Protein AF-A0A944JLQ9-F1 (afdb_monomer)

Secondary structure (DSSP, 8-state):
-HHHHHHHHHHHHHHHHHHHHHHHHHHHHHHHHHHHHHHHHHS-EESSSEE--TTT----SS---HHHHHHHHHHHTT-HHHHHHHHHHHHHHHHHHHHHHHHHHHHHHHHHHHHHHHHHHHTT--

Radius of gyration: 25.8 Å; Cα contacts (8 Å, |Δi|>4): 66; chains: 1; bounding box: 65×20×73 Å

Structure (mmCIF, N/CA/C/O backbone):
data_AF-A0A944JLQ9-F1
#
_entry.id   AF-A0A944JLQ9-F1
#
loop_
_atom_site.group_PDB
_atom_site.id
_atom_site.type_symbol
_atom_site.label_atom_id
_atom_site.label_alt_id
_atom_site.label_comp_id
_atom_site.label_asym_id
_atom_site.label_entity_id
_atom_site.label_seq_id
_atom_site.pdbx_PDB_ins_code
_atom_site.Cartn_x
_atom_site.Cartn_y
_atom_site.Cartn_z
_atom_site.occupancy
_atom_site.B_iso_or_equiv
_atom_site.auth_seq_id
_atom_site.auth_comp_id
_atom_site.auth_asym_id
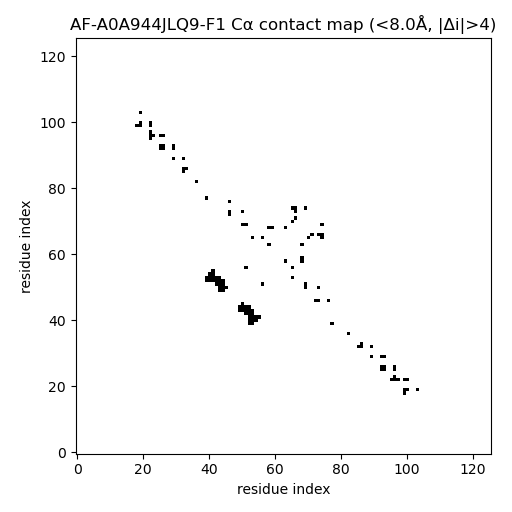_atom_site.auth_atom_id
_atom_site.pdbx_PDB_model_num
ATOM 1 N N . MET A 1 1 ? -37.272 9.033 32.730 1.00 51.44 1 MET A N 1
ATOM 2 C CA . MET A 1 1 ? -35.792 9.037 32.633 1.00 51.44 1 MET A CA 1
ATOM 3 C C . MET A 1 1 ? -35.224 7.836 31.871 1.00 51.44 1 MET A C 1
ATOM 5 O O . MET A 1 1 ? -34.169 7.990 31.278 1.00 51.44 1 MET A O 1
ATOM 9 N N . ASN A 1 2 ? -35.917 6.691 31.800 1.00 57.16 2 ASN A N 1
ATOM 10 C CA . ASN A 1 2 ? -35.409 5.487 31.114 1.00 57.16 2 ASN A CA 1
ATOM 11 C C . ASN A 1 2 ? -35.426 5.561 29.572 1.00 57.16 2 ASN A C 1
ATOM 13 O O . ASN A 1 2 ? -34.664 4.856 28.920 1.00 57.16 2 ASN A O 1
ATOM 17 N N . ASP A 1 3 ? -36.247 6.440 28.995 1.00 58.19 3 ASP A N 1
ATOM 18 C CA . ASP A 1 3 ? -36.468 6.508 27.543 1.00 58.19 3 ASP A CA 1
ATOM 19 C C . ASP A 1 3 ? -35.284 7.149 26.790 1.00 58.19 3 ASP A C 1
ATOM 21 O O . ASP A 1 3 ? -34.805 6.640 25.781 1.00 58.19 3 ASP A O 1
ATOM 25 N N . LEU A 1 4 ? -34.705 8.216 27.356 1.00 58.94 4 LEU A N 1
ATOM 26 C CA . LEU A 1 4 ? -33.505 8.869 26.815 1.00 58.94 4 LEU A CA 1
ATOM 27 C C . LEU A 1 4 ? -32.280 7.946 26.844 1.00 58.94 4 LEU A C 1
ATOM 29 O O . LEU A 1 4 ? -31.483 7.960 25.911 1.00 58.94 4 LEU A O 1
ATOM 33 N N . ALA A 1 5 ? -32.151 7.117 27.884 1.00 61.91 5 ALA A N 1
ATOM 34 C CA . ALA A 1 5 ? -31.066 6.148 27.995 1.00 61.91 5 ALA A CA 1
ATOM 35 C C . ALA A 1 5 ? -31.189 5.033 26.943 1.00 61.91 5 ALA A C 1
ATOM 37 O O . ALA A 1 5 ? -30.189 4.664 26.328 1.00 61.91 5 ALA A O 1
ATOM 38 N N . GLN A 1 6 ? -32.406 4.540 26.677 1.00 62.84 6 GLN A N 1
ATOM 39 C CA . GLN A 1 6 ? -32.639 3.538 25.631 1.00 62.84 6 GLN A CA 1
ATOM 40 C C . GLN A 1 6 ? -32.423 4.091 24.217 1.00 62.84 6 GLN A C 1
ATOM 42 O O . GLN A 1 6 ? -31.848 3.397 23.378 1.00 62.84 6 GLN A O 1
ATOM 47 N N . ILE A 1 7 ? -32.845 5.330 23.945 1.00 63.78 7 ILE A N 1
ATOM 48 C CA . ILE A 1 7 ? -32.633 5.978 22.641 1.00 63.78 7 ILE A CA 1
ATOM 49 C C . ILE A 1 7 ? -31.137 6.238 22.407 1.00 63.78 7 ILE A C 1
ATOM 51 O O . ILE A 1 7 ? -30.622 5.920 21.333 1.00 63.78 7 ILE A O 1
ATOM 55 N N . TYR A 1 8 ? -30.425 6.729 23.426 1.00 61.91 8 TYR A N 1
ATOM 56 C CA . TYR A 1 8 ? -28.982 6.955 23.365 1.00 61.91 8 TYR A CA 1
ATOM 57 C C . TYR A 1 8 ? -28.221 5.646 23.104 1.00 61.91 8 TYR A C 1
ATOM 59 O O . TYR A 1 8 ? -27.448 5.564 22.153 1.00 61.91 8 TYR A O 1
ATOM 67 N N . ASP A 1 9 ? -28.502 4.573 23.848 1.00 62.69 9 ASP A N 1
ATOM 68 C CA . ASP A 1 9 ? -27.799 3.290 23.674 1.00 62.69 9 ASP A CA 1
ATOM 69 C C . ASP A 1 9 ? -28.022 2.672 22.274 1.00 62.69 9 ASP A C 1
ATOM 71 O O . ASP A 1 9 ? -27.124 2.062 21.678 1.00 62.69 9 ASP A O 1
ATOM 75 N N . ARG A 1 10 ? -29.204 2.897 21.681 1.00 60.84 10 ARG A N 1
ATOM 76 C CA . ARG A 1 10 ? -29.539 2.418 20.332 1.00 60.84 10 ARG A CA 1
ATOM 77 C C . ARG A 1 10 ? -28.782 3.170 19.235 1.00 60.84 10 ARG A C 1
ATOM 79 O O . ARG A 1 10 ? -28.299 2.537 18.293 1.00 60.84 10 ARG A O 1
ATOM 86 N N . GLU A 1 11 ? -28.630 4.489 19.356 1.00 61.50 11 GLU A N 1
ATOM 87 C CA . GLU A 1 11 ? -27.861 5.287 18.391 1.00 61.50 11 GLU A CA 1
ATOM 88 C C . GLU A 1 11 ? -26.368 4.932 18.392 1.00 61.50 11 GLU A C 1
ATOM 90 O O . GLU A 1 11 ? -25.742 4.876 17.326 1.00 61.50 11 GLU A O 1
ATOM 95 N N . PHE A 1 12 ? -25.799 4.627 19.562 1.00 59.78 12 PHE A N 1
ATOM 96 C CA . PHE A 1 12 ? -24.392 4.234 19.679 1.00 59.78 12 PHE A CA 1
ATOM 97 C C . PHE A 1 12 ? -24.109 2.874 19.033 1.00 59.78 12 PHE A C 1
ATOM 99 O O . PHE A 1 12 ? -23.114 2.735 18.314 1.00 59.78 12 PHE A O 1
ATOM 106 N N . ARG A 1 13 ? -25.007 1.889 19.182 1.00 60.00 13 ARG A N 1
ATOM 107 C CA . ARG A 1 13 ? -24.852 0.575 18.525 1.00 60.00 13 ARG A CA 1
ATOM 108 C C . ARG A 1 13 ? -24.916 0.655 17.002 1.00 60.00 13 ARG A C 1
ATOM 110 O O . ARG A 1 13 ? -24.116 0.009 16.323 1.00 60.00 13 ARG A O 1
ATOM 117 N N . VAL A 1 14 ? -25.830 1.457 16.452 1.00 59.94 14 VAL A N 1
ATOM 118 C CA . VAL A 1 14 ? -25.979 1.599 14.991 1.00 59.94 14 VAL A CA 1
ATOM 119 C C . VAL A 1 14 ? -24.769 2.315 14.379 1.00 59.94 14 VAL A C 1
ATOM 121 O O . VAL A 1 14 ? -24.286 1.904 13.321 1.00 59.94 14 VAL A O 1
ATOM 124 N N . ARG A 1 15 ? -24.217 3.335 15.053 1.00 59.44 15 ARG A N 1
ATOM 125 C CA . ARG A 1 15 ? -22.977 4.004 14.610 1.00 59.44 15 ARG A CA 1
ATOM 126 C C . ARG A 1 15 ? -21.756 3.084 14.722 1.00 59.44 15 ARG A C 1
ATOM 128 O O . ARG A 1 15 ? -20.933 3.076 13.807 1.00 59.44 15 ARG A O 1
ATOM 135 N N . GLY A 1 16 ? -21.679 2.265 15.774 1.00 57.47 16 GLY A N 1
ATOM 136 C CA . GLY A 1 16 ? -20.587 1.311 15.995 1.00 57.47 16 GLY A CA 1
ATOM 137 C C . GLY A 1 16 ? -20.476 0.239 14.907 1.00 57.47 16 GLY A C 1
ATOM 138 O O . GLY A 1 16 ? -19.392 0.019 14.369 1.00 57.47 16 GLY A O 1
ATOM 139 N N . LEU A 1 17 ? -21.596 -0.371 14.501 1.00 59.97 17 LEU A N 1
ATOM 140 C CA . LEU A 1 17 ? -21.604 -1.372 13.421 1.00 59.97 17 LEU A CA 1
ATOM 141 C C . LEU A 1 17 ? -21.237 -0.766 12.062 1.00 59.97 17 LEU A C 1
ATOM 143 O O . LEU A 1 17 ? -20.530 -1.388 11.267 1.00 59.97 17 LEU A O 1
ATOM 147 N N . ARG A 1 18 ? -21.671 0.473 11.807 1.00 63.44 18 ARG A N 1
ATOM 148 C CA . ARG A 1 18 ? -21.325 1.191 10.577 1.00 63.44 18 ARG A CA 1
ATOM 149 C C . ARG A 1 18 ? -19.826 1.487 10.536 1.00 63.44 18 ARG A C 1
ATOM 151 O O . ARG A 1 18 ? -19.185 1.172 9.539 1.00 63.44 18 ARG A O 1
ATOM 158 N N . ALA A 1 19 ? -19.253 1.989 11.631 1.00 61.84 19 ALA A N 1
ATOM 159 C CA . ALA A 1 19 ? -17.813 2.225 11.755 1.00 61.84 19 ALA A CA 1
ATOM 160 C C . ALA A 1 19 ? -16.984 0.932 11.597 1.00 61.84 19 ALA A C 1
ATOM 162 O O . ALA A 1 19 ? -15.947 0.940 10.935 1.00 61.84 19 ALA A O 1
ATOM 163 N N . GLN A 1 20 ? -17.471 -0.198 12.123 1.00 66.38 20 GLN A N 1
ATOM 164 C CA . GLN A 1 20 ? -16.805 -1.499 11.998 1.00 66.38 20 GLN A CA 1
ATOM 165 C C . GLN A 1 20 ? -16.832 -2.046 10.558 1.00 66.38 20 GLN A C 1
ATOM 167 O O . GLN A 1 20 ? -15.853 -2.645 10.105 1.00 66.38 20 GLN A O 1
ATOM 172 N N . GLY A 1 21 ? -17.918 -1.800 9.815 1.00 71.00 21 GLY A N 1
ATOM 173 C CA . GLY A 1 21 ? -18.010 -2.108 8.384 1.00 71.00 21 GLY A CA 1
ATOM 174 C C . GLY A 1 21 ? -17.031 -1.286 7.540 1.00 71.00 21 GLY A C 1
ATOM 175 O O . GLY A 1 21 ? -16.305 -1.850 6.722 1.00 71.00 21 GLY A O 1
ATOM 176 N N . TRP A 1 22 ? -16.941 0.024 7.798 1.00 74.00 22 TRP A N 1
ATOM 177 C CA . TRP A 1 22 ? -15.964 0.903 7.144 1.00 74.00 22 TRP A CA 1
ATOM 178 C C . TRP A 1 22 ? -14.520 0.484 7.442 1.00 74.00 22 TRP A C 1
ATOM 180 O O . TRP A 1 22 ? -13.710 0.424 6.521 1.00 74.00 22 TRP A O 1
ATOM 190 N N . GLY A 1 23 ? -14.206 0.100 8.685 1.00 70.50 23 GLY A N 1
ATOM 191 C CA . GLY A 1 23 ? -12.876 -0.396 9.055 1.00 70.50 23 GLY A CA 1
ATOM 192 C C . GLY A 1 23 ? -12.448 -1.634 8.255 1.00 70.50 23 GLY A C 1
ATOM 193 O O . GLY A 1 23 ? -11.337 -1.673 7.730 1.00 70.50 23 GLY A O 1
ATOM 194 N N . ARG A 1 24 ? -13.344 -2.618 8.084 1.00 77.06 24 ARG A N 1
ATOM 195 C CA . ARG A 1 24 ? -13.078 -3.796 7.236 1.00 77.06 24 ARG A CA 1
ATOM 196 C C . ARG A 1 24 ? -12.875 -3.419 5.770 1.00 77.06 24 ARG A C 1
ATOM 198 O O . ARG A 1 24 ? -11.978 -3.964 5.135 1.00 77.06 24 ARG A O 1
ATOM 205 N N . GLY A 1 25 ? -13.674 -2.481 5.259 1.00 78.25 25 GLY A N 1
ATOM 206 C CA . GLY A 1 25 ? -13.525 -1.959 3.900 1.00 78.25 25 GLY A CA 1
ATOM 207 C C . GLY A 1 25 ? -12.156 -1.313 3.674 1.00 78.25 25 GLY A C 1
ATOM 208 O O . GLY A 1 25 ? -11.469 -1.664 2.721 1.00 78.25 25 GLY A O 1
ATOM 209 N N . LEU A 1 26 ? -11.719 -0.435 4.582 1.00 76.44 26 LEU A N 1
ATOM 210 C CA . LEU A 1 26 ? -10.420 0.244 4.485 1.00 76.44 26 LEU A CA 1
ATOM 211 C C . LEU A 1 26 ? -9.242 -0.740 4.548 1.00 76.44 26 LEU A C 1
ATOM 213 O O . LEU A 1 26 ? -8.299 -0.606 3.771 1.00 76.44 26 LEU A O 1
ATOM 217 N N . ILE A 1 27 ? -9.313 -1.756 5.417 1.00 76.44 27 ILE A N 1
ATOM 218 C CA . ILE A 1 27 ? -8.290 -2.813 5.492 1.00 76.44 27 ILE A CA 1
ATOM 219 C C . ILE A 1 27 ? -8.268 -3.640 4.203 1.00 76.44 27 ILE A C 1
ATOM 221 O O . ILE A 1 27 ? -7.193 -3.892 3.664 1.00 76.44 27 ILE A O 1
ATOM 225 N N . ALA A 1 28 ? -9.432 -4.039 3.682 1.00 83.69 28 ALA A N 1
ATOM 226 C CA . ALA A 1 28 ? -9.509 -4.793 2.433 1.00 83.69 28 ALA A CA 1
ATOM 227 C C . ALA A 1 28 ? -8.905 -4.005 1.259 1.00 83.69 28 ALA A C 1
ATOM 229 O O . ALA A 1 28 ? -8.133 -4.563 0.483 1.00 83.69 28 ALA A O 1
ATOM 230 N N . VAL A 1 29 ? -9.188 -2.701 1.170 1.00 82.25 29 VAL A N 1
ATOM 231 C CA . VAL A 1 29 ? -8.585 -1.810 0.168 1.00 82.25 29 VAL A CA 1
ATOM 232 C C . VAL A 1 29 ? -7.066 -1.733 0.335 1.00 82.25 29 VAL A C 1
ATOM 234 O O . VAL A 1 29 ? -6.348 -1.864 -0.651 1.00 82.25 29 VAL A O 1
ATOM 237 N N . ALA A 1 30 ? -6.556 -1.584 1.562 1.00 80.75 30 ALA A N 1
ATOM 238 C CA . ALA A 1 30 ? -5.114 -1.555 1.811 1.00 80.75 30 ALA A CA 1
ATOM 239 C C . ALA A 1 30 ? -4.422 -2.862 1.380 1.00 80.75 30 ALA A C 1
ATOM 241 O O . ALA A 1 30 ? -3.409 -2.822 0.684 1.00 80.75 30 ALA A O 1
ATOM 242 N N . VAL A 1 31 ? -5.003 -4.017 1.721 1.00 83.31 31 VAL A N 1
ATOM 243 C CA . VAL A 1 31 ? -4.484 -5.330 1.305 1.00 83.31 31 VAL A CA 1
ATOM 244 C C . VAL A 1 31 ? -4.500 -5.475 -0.217 1.00 83.31 31 VAL A C 1
ATOM 246 O O . VAL A 1 31 ? -3.516 -5.936 -0.788 1.00 83.31 31 VAL A O 1
ATOM 249 N N . LEU A 1 32 ? -5.572 -5.046 -0.891 1.00 86.69 32 LEU A N 1
ATOM 250 C CA . LEU A 1 32 ? -5.642 -5.060 -2.355 1.00 86.69 32 LEU A CA 1
ATOM 251 C C . LEU A 1 32 ? -4.561 -4.180 -2.990 1.00 86.69 32 LEU A C 1
ATOM 253 O O . LEU A 1 32 ? -3.936 -4.610 -3.957 1.00 86.69 32 LEU A O 1
ATOM 257 N N . ILE A 1 33 ? -4.292 -2.995 -2.430 1.00 84.44 33 ILE A N 1
ATOM 258 C CA . ILE A 1 33 ? -3.197 -2.127 -2.887 1.00 84.44 33 ILE A CA 1
ATOM 259 C C . ILE A 1 33 ? -1.851 -2.841 -2.729 1.00 84.44 33 ILE A C 1
ATOM 261 O O . ILE A 1 33 ? -1.042 -2.816 -3.651 1.00 84.44 33 ILE A O 1
ATOM 265 N N . TRP A 1 34 ? -1.602 -3.514 -1.605 1.00 84.94 34 TRP A N 1
ATOM 266 C CA . TRP A 1 34 ? -0.348 -4.246 -1.399 1.00 84.94 34 TRP A CA 1
ATOM 267 C C . TRP A 1 34 ? -0.191 -5.435 -2.342 1.00 84.94 34 TRP A C 1
ATOM 269 O O . TRP A 1 34 ? 0.894 -5.632 -2.883 1.00 84.94 34 TRP A O 1
ATOM 279 N N . LEU A 1 35 ? -1.257 -6.204 -2.577 1.00 88.12 35 LEU A N 1
ATOM 280 C CA . LEU A 1 35 ? -1.239 -7.305 -3.543 1.00 88.12 35 LEU A CA 1
ATOM 281 C C . LEU A 1 35 ? -0.997 -6.793 -4.964 1.00 88.12 35 LEU A C 1
ATOM 283 O O . LEU A 1 35 ? -0.197 -7.374 -5.694 1.00 88.12 35 LEU A O 1
ATOM 287 N N . TRP A 1 36 ? -1.636 -5.682 -5.334 1.00 87.00 36 TRP A N 1
ATOM 288 C CA . TRP A 1 36 ? -1.419 -5.013 -6.612 1.00 87.00 36 TRP A CA 1
ATOM 289 C C . TRP A 1 36 ? 0.035 -4.557 -6.767 1.00 87.00 36 TRP A C 1
ATOM 291 O O . TRP A 1 36 ? 0.675 -4.884 -7.761 1.00 87.00 36 TRP A O 1
ATOM 301 N N . LEU A 1 37 ? 0.597 -3.880 -5.763 1.00 85.38 37 LEU A N 1
ATOM 302 C CA . LEU A 1 37 ? 2.000 -3.462 -5.771 1.00 85.38 37 LEU A CA 1
ATOM 303 C C . LEU A 1 37 ? 2.952 -4.659 -5.837 1.00 85.38 37 LEU A C 1
ATOM 305 O O . LEU A 1 37 ? 3.869 -4.658 -6.649 1.00 85.38 37 LEU A O 1
ATOM 309 N N . GLY A 1 38 ? 2.718 -5.700 -5.038 1.00 86.12 38 GLY A N 1
ATOM 310 C CA . GLY A 1 38 ? 3.517 -6.923 -5.068 1.00 86.12 38 GLY A CA 1
ATOM 311 C C . GLY A 1 38 ? 3.504 -7.576 -6.449 1.00 86.12 38 GLY A C 1
ATOM 312 O O . GLY A 1 38 ? 4.561 -7.903 -6.980 1.00 86.12 38 GLY A O 1
ATOM 313 N N . TYR A 1 39 ? 2.327 -7.685 -7.071 1.00 88.25 39 TYR A N 1
ATOM 314 C CA . TYR A 1 39 ? 2.201 -8.173 -8.443 1.00 88.25 39 TYR A CA 1
ATOM 315 C C . TYR A 1 39 ? 3.005 -7.310 -9.425 1.00 88.25 39 TYR A C 1
ATOM 317 O O . TYR A 1 39 ? 3.745 -7.839 -10.256 1.00 88.25 39 TYR A O 1
ATOM 325 N N . LEU A 1 40 ? 2.926 -5.982 -9.289 1.00 86.31 40 LEU A N 1
ATOM 326 C CA . LEU A 1 40 ? 3.682 -5.080 -10.144 1.00 86.31 40 LEU A CA 1
ATOM 327 C C . LEU A 1 40 ? 5.209 -5.249 -9.952 1.00 86.31 40 LEU A C 1
ATOM 329 O O . LEU A 1 40 ? 5.993 -5.221 -10.898 1.00 86.31 40 LEU A O 1
ATOM 333 N N . LEU A 1 41 ? 5.676 -5.456 -8.731 1.00 84.94 41 LEU A N 1
ATOM 334 C CA . LEU A 1 41 ? 7.111 -5.528 -8.470 1.00 84.94 41 LEU A CA 1
ATOM 335 C C . LEU A 1 41 ? 7.733 -6.882 -8.843 1.00 84.94 41 LEU A C 1
ATOM 337 O O . LEU A 1 41 ? 8.884 -6.915 -9.278 1.00 84.94 41 LEU A O 1
ATOM 341 N N . LEU A 1 42 ? 6.989 -7.976 -8.664 1.00 87.31 42 LEU A N 1
ATOM 342 C CA . LEU A 1 42 ? 7.526 -9.339 -8.723 1.00 87.31 42 LEU A CA 1
ATOM 343 C C . LEU A 1 42 ? 7.399 -9.996 -10.098 1.00 87.31 42 LEU A C 1
ATOM 345 O O . LEU A 1 42 ? 8.182 -10.889 -10.404 1.00 87.31 42 LEU A O 1
ATOM 349 N N . PHE A 1 43 ? 6.412 -9.606 -10.906 1.00 86.75 43 PHE A N 1
ATOM 350 C CA . PHE A 1 43 ? 6.130 -10.303 -12.159 1.00 86.75 43 PHE A CA 1
ATOM 351 C C . PHE A 1 43 ? 6.728 -9.566 -13.364 1.00 86.75 43 PHE A C 1
ATOM 353 O O . PHE A 1 43 ? 6.515 -8.350 -13.480 1.00 86.75 43 PHE A O 1
ATOM 360 N N . PRO A 1 44 ? 7.434 -10.284 -14.264 1.00 84.75 44 PRO A N 1
ATOM 361 C CA . PRO A 1 44 ? 7.841 -9.739 -15.554 1.00 84.75 44 PRO A CA 1
ATOM 362 C C . PRO A 1 44 ? 6.600 -9.423 -16.397 1.00 84.75 44 PRO A C 1
ATOM 364 O O . PRO A 1 44 ? 5.507 -9.949 -16.151 1.00 84.75 44 PRO A O 1
ATOM 367 N N . PHE A 1 45 ? 6.742 -8.527 -17.367 1.00 84.12 45 PHE A N 1
ATOM 368 C CA . PHE A 1 45 ? 5.617 -8.048 -18.166 1.00 84.12 45 PHE A CA 1
ATOM 369 C C . PHE A 1 45 ? 6.048 -7.728 -19.595 1.00 84.12 45 PHE A C 1
ATOM 371 O O . PHE A 1 45 ? 7.199 -7.409 -19.864 1.00 84.12 45 PHE A O 1
ATOM 378 N N . THR A 1 46 ? 5.101 -7.786 -20.526 1.00 81.00 46 THR A N 1
ATOM 379 C CA . THR A 1 46 ? 5.350 -7.457 -21.930 1.00 81.00 46 THR A CA 1
ATOM 380 C C . THR A 1 46 ? 4.810 -6.066 -22.242 1.00 81.00 46 THR A C 1
ATOM 382 O O . THR A 1 46 ? 3.613 -5.825 -22.074 1.00 81.00 46 THR A O 1
ATOM 385 N N . ALA A 1 47 ? 5.653 -5.161 -22.729 1.00 77.50 47 ALA A N 1
ATOM 386 C CA . ALA A 1 47 ? 5.262 -3.814 -23.144 1.00 77.50 47 ALA A CA 1
ATOM 387 C C . ALA A 1 47 ? 5.959 -3.450 -24.461 1.00 77.50 47 ALA A C 1
ATOM 389 O O . ALA A 1 47 ? 7.048 -2.911 -24.429 1.00 77.50 47 ALA A O 1
ATOM 390 N N . GLU A 1 48 ? 5.390 -3.771 -25.627 1.00 77.38 48 GLU A N 1
ATOM 391 C CA . GLU A 1 48 ? 6.095 -3.642 -26.928 1.00 77.38 48 GLU A CA 1
ATOM 392 C C . GLU A 1 48 ? 7.472 -4.359 -26.948 1.00 77.38 48 GLU A C 1
ATOM 394 O O . GLU A 1 48 ? 8.429 -3.918 -27.577 1.00 77.38 48 GLU A O 1
ATOM 399 N N . GLY A 1 49 ? 7.572 -5.469 -26.208 1.00 80.12 49 GLY A N 1
ATOM 400 C CA . GLY A 1 49 ? 8.786 -6.251 -25.955 1.00 80.12 49 GLY A CA 1
ATOM 401 C C . GLY A 1 49 ? 8.713 -6.938 -24.586 1.00 80.12 49 GLY A C 1
ATOM 402 O O . GLY A 1 49 ? 7.849 -6.591 -23.781 1.00 80.12 49 GLY A O 1
ATOM 403 N N . GLU A 1 50 ? 9.587 -7.907 -24.314 1.00 83.38 50 GLU A N 1
ATOM 404 C CA . GLU A 1 50 ? 9.730 -8.507 -22.977 1.00 83.38 50 GLU A CA 1
ATOM 405 C C . GLU A 1 50 ? 10.429 -7.493 -22.046 1.00 83.38 50 GLU A C 1
ATOM 407 O O . GLU A 1 50 ? 11.407 -6.870 -22.460 1.00 83.38 50 GLU A O 1
ATOM 412 N N . CYS A 1 51 ? 9.909 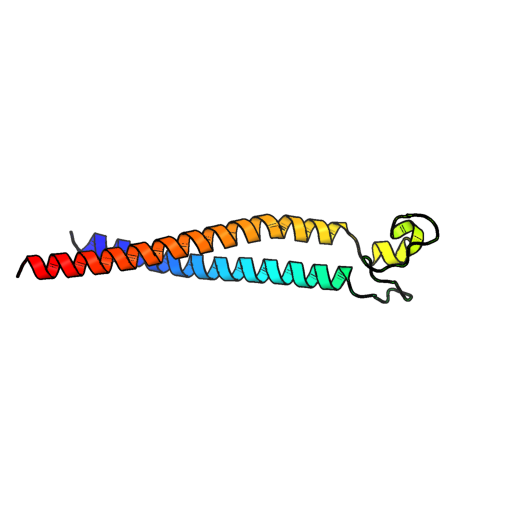-7.287 -20.834 1.00 87.06 51 CYS A N 1
ATOM 413 C CA . CYS A 1 51 ? 10.548 -6.509 -19.767 1.00 87.06 51 CYS A CA 1
ATOM 414 C C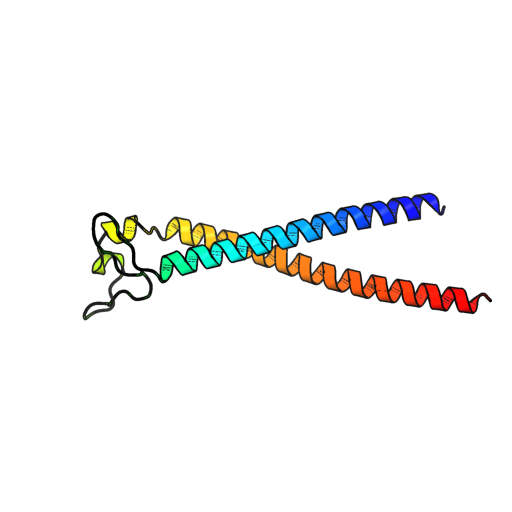 . CYS A 1 51 ? 10.664 -7.388 -18.518 1.00 87.06 51 CYS A C 1
ATOM 416 O O . CYS A 1 51 ? 9.699 -8.074 -18.147 1.00 87.06 51 CYS A O 1
ATOM 418 N N . ASP A 1 52 ? 11.811 -7.341 -17.842 1.00 84.75 52 ASP A N 1
ATOM 419 C CA . ASP A 1 52 ? 11.996 -8.092 -16.603 1.00 84.75 52 ASP A CA 1
ATOM 420 C C . ASP A 1 52 ? 11.238 -7.448 -15.423 1.00 84.75 52 ASP A C 1
ATOM 422 O O . ASP A 1 52 ? 10.733 -6.320 -15.469 1.00 84.75 52 ASP A O 1
ATOM 426 N N . SER A 1 53 ? 11.097 -8.196 -14.335 1.00 83.88 53 SER A N 1
ATOM 427 C CA . SER A 1 53 ? 10.490 -7.692 -13.107 1.00 83.88 53 SER A CA 1
ATOM 428 C C . SER A 1 53 ? 11.367 -6.610 -12.460 1.00 83.88 53 SER A C 1
ATOM 430 O O . SER A 1 53 ? 12.585 -6.743 -12.364 1.00 83.88 53 SER A O 1
ATOM 432 N N . ARG A 1 54 ? 10.753 -5.554 -11.907 1.00 80.44 54 ARG A N 1
ATOM 433 C CA . ARG A 1 54 ? 11.505 -4.467 -11.246 1.00 80.44 54 ARG A CA 1
ATOM 434 C C . ARG A 1 54 ? 12.366 -4.951 -10.070 1.00 80.44 54 ARG A C 1
ATOM 436 O O . ARG A 1 54 ? 13.409 -4.359 -9.814 1.00 80.44 54 ARG A O 1
ATOM 443 N N . VAL A 1 55 ? 11.946 -5.989 -9.336 1.00 81.00 55 VAL A N 1
ATOM 444 C CA . VAL A 1 55 ? 12.699 -6.512 -8.174 1.00 81.00 55 VAL A CA 1
ATOM 445 C C . VAL A 1 55 ? 13.773 -7.521 -8.567 1.00 81.00 55 VAL A C 1
ATOM 447 O O . VAL A 1 55 ? 14.824 -7.532 -7.929 1.00 81.00 55 VAL A O 1
ATOM 450 N N . PHE A 1 56 ? 13.527 -8.357 -9.579 1.00 80.69 56 PHE A N 1
ATOM 451 C CA . PHE A 1 56 ? 14.452 -9.430 -9.957 1.00 80.69 56 PHE A CA 1
ATOM 452 C C . PHE A 1 56 ? 15.216 -9.179 -11.258 1.00 80.69 56 PHE A C 1
ATOM 454 O O . PHE A 1 56 ? 15.901 -10.096 -11.703 1.00 80.69 56 PHE A O 1
ATOM 461 N N . HIS A 1 57 ? 15.151 -7.967 -11.826 1.00 81.50 57 HIS A N 1
ATOM 462 C CA . HIS A 1 57 ? 15.979 -7.607 -12.976 1.00 81.50 57 HIS A CA 1
ATOM 463 C C . HIS A 1 57 ? 17.458 -7.902 -12.694 1.00 81.50 57 HIS A C 1
ATOM 465 O O . HIS A 1 57 ? 17.993 -7.601 -11.615 1.00 81.50 57 HIS A O 1
ATOM 471 N N . GLN A 1 58 ? 18.112 -8.553 -13.653 1.00 76.19 58 GLN A N 1
ATOM 472 C CA . GLN A 1 58 ? 19.537 -8.831 -13.561 1.00 76.19 58 GLN A CA 1
ATOM 473 C C . GLN A 1 58 ? 20.319 -7.542 -13.753 1.00 76.19 58 GLN A C 1
ATOM 475 O O . GLN A 1 58 ? 20.612 -7.169 -14.879 1.00 76.19 58 GLN A O 1
ATOM 480 N N . ASN A 1 59 ? 20.736 -6.932 -12.643 1.00 68.69 59 ASN A N 1
ATOM 481 C CA . ASN A 1 59 ? 21.709 -5.851 -12.698 1.00 68.69 5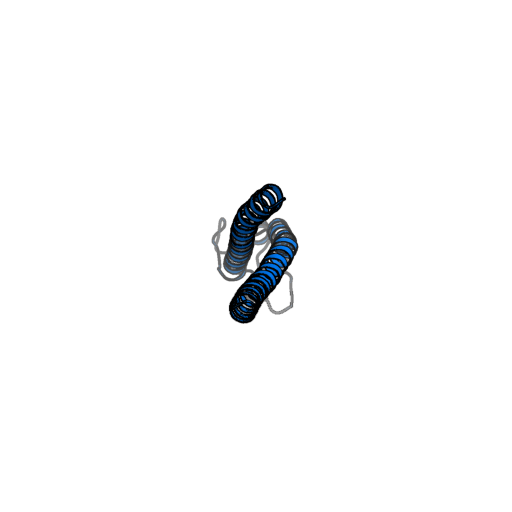9 ASN A CA 1
ATOM 482 C C . ASN A 1 59 ? 22.920 -6.309 -13.524 1.00 68.69 59 ASN A C 1
ATOM 484 O O . ASN A 1 59 ? 23.527 -7.346 -13.223 1.00 68.69 59 ASN A O 1
ATOM 488 N N . GLY A 1 60 ? 23.280 -5.523 -14.539 1.00 66.94 60 GLY A N 1
ATOM 489 C CA . GLY A 1 60 ? 24.542 -5.682 -15.250 1.00 66.94 60 GLY A CA 1
ATOM 490 C C . GLY A 1 60 ? 25.768 -5.626 -14.315 1.00 66.94 60 GLY A C 1
ATOM 491 O O . GLY A 1 60 ? 25.651 -5.543 -13.092 1.00 66.94 60 GLY A O 1
ATOM 492 N N . PRO A 1 61 ? 26.998 -5.623 -14.860 1.00 71.50 61 PRO A N 1
ATOM 493 C CA . PRO A 1 61 ? 28.239 -5.673 -14.070 1.00 71.50 61 PRO A CA 1
ATOM 494 C C . PRO A 1 61 ? 28.400 -4.565 -13.009 1.00 71.50 61 PRO A C 1
ATOM 496 O O . PRO A 1 61 ? 29.292 -4.648 -12.166 1.00 71.50 61 PRO A O 1
ATOM 499 N N . TRP A 1 62 ? 27.559 -3.529 -13.056 1.00 75.25 62 TRP A N 1
ATOM 500 C CA . TRP A 1 62 ? 27.568 -2.367 -12.178 1.00 75.25 62 TRP A CA 1
ATOM 501 C C . TRP A 1 62 ? 26.155 -2.101 -11.636 1.00 75.25 62 TRP A C 1
ATOM 503 O O . TRP A 1 62 ? 25.188 -2.311 -12.367 1.00 75.25 62 TRP A O 1
ATOM 513 N N . PRO A 1 63 ? 26.011 -1.600 -10.393 1.00 73.56 63 PRO A N 1
ATOM 514 C CA . PRO A 1 63 ? 24.709 -1.244 -9.835 1.00 73.56 63 PRO A CA 1
ATOM 515 C C . PRO A 1 63 ? 24.148 -0.020 -10.571 1.00 73.56 63 PRO A C 1
ATOM 517 O O . PRO A 1 63 ? 24.526 1.115 -10.278 1.00 73.56 63 PRO A O 1
ATOM 520 N N . MET A 1 64 ? 23.273 -0.250 -11.548 1.00 78.94 64 MET A N 1
ATOM 521 C CA . MET A 1 64 ? 22.595 0.800 -12.309 1.00 78.94 64 MET A CA 1
ATOM 522 C C . MET A 1 64 ? 21.105 0.840 -11.957 1.00 78.94 64 MET A C 1
ATOM 524 O O . MET A 1 64 ? 20.568 -0.080 -11.346 1.00 78.94 64 MET A O 1
ATOM 528 N N . SER A 1 65 ? 20.436 1.952 -12.263 1.00 80.81 65 SER A N 1
ATOM 529 C CA . SER A 1 65 ? 18.989 2.044 -12.057 1.00 80.81 65 SER A CA 1
ATOM 530 C C . SER A 1 65 ? 18.249 1.193 -13.090 1.00 80.81 65 SER A C 1
ATOM 532 O O . SER A 1 65 ? 18.718 1.055 -14.216 1.00 80.81 65 SER A O 1
ATOM 534 N N . TYR A 1 66 ? 17.051 0.714 -12.742 1.00 81.06 66 TYR A N 1
ATOM 535 C CA . TYR A 1 66 ? 16.172 -0.034 -13.653 1.00 81.06 66 TYR A CA 1
ATOM 536 C C . TYR A 1 66 ? 15.978 0.671 -15.008 1.00 81.06 66 TYR A C 1
ATOM 538 O O . TYR A 1 66 ? 16.051 0.044 -16.056 1.00 81.06 66 TYR A O 1
ATOM 546 N N . HIS A 1 67 ? 15.825 1.999 -14.997 1.00 83.94 67 HIS A N 1
ATOM 547 C CA . HIS A 1 67 ? 15.754 2.818 -16.210 1.00 83.94 67 HIS A CA 1
ATOM 548 C C . HIS A 1 67 ? 16.991 2.676 -17.112 1.00 83.94 67 HIS A C 1
ATOM 550 O O . HIS A 1 67 ? 16.879 2.712 -18.332 1.00 83.94 67 HIS A O 1
ATOM 556 N N . THR A 1 68 ? 18.178 2.540 -16.520 1.00 83.56 68 THR A N 1
ATOM 557 C CA . THR A 1 68 ? 19.439 2.415 -17.264 1.00 83.56 68 THR A CA 1
ATOM 558 C C . THR A 1 68 ? 19.620 1.011 -17.845 1.00 83.56 68 THR A C 1
ATOM 560 O O . THR A 1 68 ? 20.262 0.868 -18.881 1.00 83.56 68 THR A O 1
ATOM 563 N N . ASP A 1 69 ? 19.070 -0.005 -17.179 1.00 82.62 69 ASP A N 1
ATOM 564 C CA . ASP A 1 69 ? 19.252 -1.420 -17.522 1.00 82.62 69 ASP A CA 1
ATOM 565 C C . ASP A 1 69 ? 18.187 -1.919 -18.519 1.00 82.62 69 ASP A C 1
ATOM 567 O O . ASP A 1 69 ? 18.510 -2.488 -19.557 1.00 82.62 69 ASP A O 1
ATOM 571 N N . GLU A 1 70 ? 16.912 -1.611 -18.259 1.00 83.81 70 GLU A N 1
ATOM 572 C CA . GLU A 1 70 ? 15.756 -2.036 -19.071 1.00 83.81 70 GLU A CA 1
ATOM 573 C C . GLU A 1 70 ? 15.283 -0.956 -20.065 1.00 83.81 70 GLU A C 1
ATOM 575 O O . GLU A 1 70 ? 14.519 -1.219 -21.000 1.00 83.81 70 GLU A O 1
ATOM 580 N N . GLY A 1 71 ? 15.744 0.283 -19.881 1.00 85.75 71 GLY A N 1
ATOM 581 C CA . GLY A 1 71 ? 15.417 1.421 -20.734 1.00 85.75 71 GLY A CA 1
ATOM 582 C C . GLY A 1 71 ? 14.106 2.135 -20.383 1.00 85.75 71 GL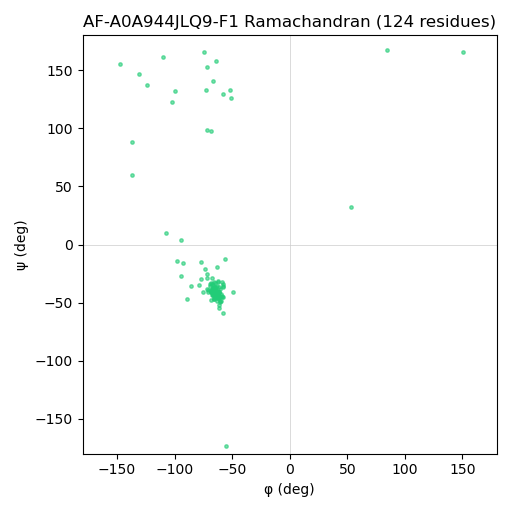Y A C 1
ATOM 583 O O . GLY A 1 71 ? 13.238 1.643 -19.658 1.00 85.75 71 GLY A O 1
ATOM 584 N N . GLU A 1 72 ? 13.939 3.321 -20.974 1.00 85.50 72 GLU A N 1
ATOM 585 C CA . GLU A 1 72 ? 12.810 4.232 -20.732 1.00 85.50 72 GLU A CA 1
ATOM 586 C C . GLU A 1 72 ? 11.439 3.603 -21.032 1.00 85.50 72 GLU A C 1
ATOM 588 O O . GLU A 1 72 ? 10.472 3.862 -20.321 1.00 85.50 72 GLU A O 1
ATOM 593 N N . ARG A 1 73 ? 11.350 2.715 -22.031 1.00 85.19 73 ARG A N 1
ATOM 594 C CA . ARG A 1 73 ? 10.104 2.017 -22.400 1.00 85.19 73 ARG A CA 1
ATOM 595 C C . ARG A 1 73 ? 9.562 1.157 -21.253 1.00 85.19 73 ARG A C 1
ATOM 597 O O . ARG A 1 73 ? 8.389 1.269 -20.898 1.00 85.19 73 ARG A O 1
ATOM 604 N N . CYS A 1 74 ? 10.402 0.287 -20.690 1.00 85.31 74 CYS A N 1
ATOM 605 C CA . CYS A 1 74 ? 10.007 -0.598 -19.594 1.00 85.31 74 CYS A 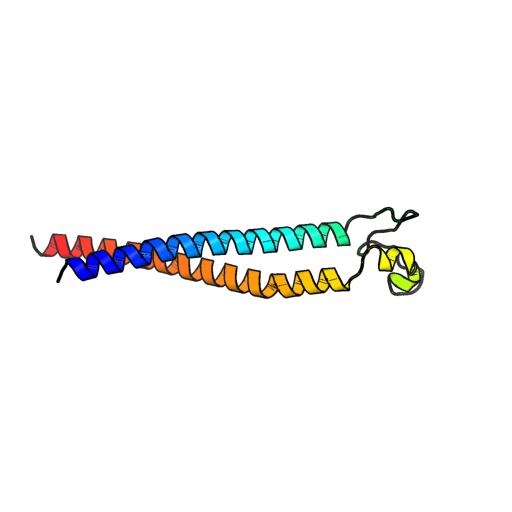CA 1
ATOM 606 C C . CYS A 1 74 ? 9.815 0.182 -18.283 1.00 85.31 74 CYS A C 1
ATOM 608 O O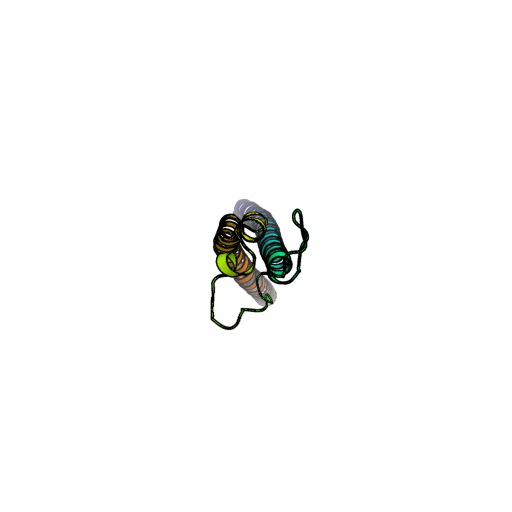 . CYS A 1 74 ? 8.992 -0.203 -17.452 1.00 85.31 74 CYS A O 1
ATOM 610 N N . ASP A 1 75 ? 10.538 1.290 -18.099 1.00 85.25 75 ASP A N 1
ATOM 611 C CA . ASP A 1 75 ? 10.376 2.180 -16.948 1.00 85.25 75 ASP A CA 1
ATOM 612 C C . ASP A 1 75 ? 9.023 2.916 -16.983 1.00 85.25 75 ASP A C 1
ATOM 614 O O . ASP A 1 75 ? 8.276 2.844 -16.003 1.00 85.25 75 ASP A O 1
ATOM 618 N N . ALA A 1 76 ? 8.654 3.493 -18.135 1.00 84.25 76 ALA A N 1
ATOM 619 C CA . ALA A 1 76 ? 7.390 4.206 -18.352 1.00 84.25 76 ALA A CA 1
ATOM 620 C C . ALA A 1 76 ? 6.159 3.285 -18.305 1.00 84.25 76 ALA A C 1
ATOM 622 O O . ALA A 1 76 ? 5.098 3.657 -17.806 1.00 84.25 76 ALA A O 1
ATOM 623 N N . ALA A 1 77 ? 6.287 2.038 -18.769 1.00 82.94 77 ALA A N 1
ATOM 624 C CA . ALA A 1 77 ? 5.210 1.048 -18.675 1.00 82.94 77 ALA A CA 1
ATOM 625 C C . ALA A 1 77 ? 4.840 0.691 -17.219 1.00 82.94 77 ALA A C 1
ATOM 627 O O . ALA A 1 77 ? 3.760 0.160 -16.944 1.00 82.94 77 ALA A O 1
ATOM 628 N N . ARG A 1 78 ? 5.739 0.974 -16.272 1.00 79.75 78 ARG A N 1
ATOM 629 C CA . ARG A 1 78 ? 5.620 0.642 -14.851 1.00 79.75 78 ARG A CA 1
ATOM 630 C C . ARG A 1 78 ? 6.075 1.835 -14.010 1.00 79.75 78 ARG A C 1
ATOM 632 O O . ARG A 1 78 ? 6.992 1.703 -13.205 1.00 79.75 78 ARG A O 1
ATOM 639 N N . ASP A 1 79 ? 5.409 2.978 -14.161 1.00 79.69 79 ASP A N 1
ATOM 640 C CA . ASP A 1 79 ? 5.747 4.209 -13.437 1.00 79.69 79 ASP A CA 1
ATOM 641 C C . ASP A 1 79 ? 5.707 4.057 -11.909 1.00 79.69 79 ASP A C 1
ATOM 643 O O . ASP A 1 79 ? 4.705 3.653 -11.309 1.00 79.69 79 ASP A O 1
ATOM 647 N N . LEU A 1 80 ? 6.786 4.483 -11.249 1.00 77.88 80 LEU A N 1
ATOM 648 C CA . LEU A 1 80 ? 6.906 4.427 -9.791 1.00 77.88 80 LEU A CA 1
ATOM 649 C C . LEU A 1 80 ? 6.001 5.454 -9.083 1.00 77.88 80 LEU A C 1
ATOM 651 O O . LEU A 1 80 ? 5.593 5.239 -7.943 1.00 77.88 80 LEU A O 1
ATOM 655 N N . GLY A 1 81 ? 5.652 6.557 -9.753 1.00 84.19 81 GLY A N 1
ATOM 656 C CA . GLY A 1 81 ? 4.836 7.638 -9.187 1.00 84.19 81 GLY A CA 1
ATOM 657 C C . GLY A 1 81 ? 3.464 7.165 -8.681 1.00 84.19 81 GLY A C 1
ATOM 658 O O . GLY A 1 81 ? 3.190 7.285 -7.484 1.00 84.19 81 GLY A O 1
ATOM 659 N N . PRO A 1 82 ? 2.613 6.572 -9.540 1.00 78.31 82 PRO A N 1
ATOM 660 C CA . PRO A 1 82 ? 1.324 6.012 -9.133 1.00 78.31 82 PRO A CA 1
ATOM 661 C C . PRO A 1 82 ? 1.447 4.935 -8.048 1.00 78.31 82 PRO A C 1
ATOM 663 O O . PRO A 1 82 ? 0.610 4.867 -7.148 1.00 78.31 82 PRO A O 1
ATOM 666 N N . MET A 1 83 ? 2.507 4.120 -8.095 1.00 80.56 83 MET A N 1
ATOM 667 C CA . MET A 1 83 ? 2.767 3.085 -7.090 1.00 80.56 83 MET A CA 1
ATOM 668 C C . MET A 1 83 ? 3.066 3.691 -5.714 1.00 80.56 83 MET A C 1
ATOM 670 O O . MET A 1 83 ? 2.484 3.270 -4.714 1.00 80.56 83 MET A O 1
ATOM 674 N N . LEU A 1 84 ? 3.917 4.720 -5.658 1.00 82.12 84 LEU A N 1
ATOM 675 C CA . LEU A 1 84 ? 4.232 5.451 -4.429 1.00 82.12 84 LEU A CA 1
ATOM 676 C C . LEU A 1 84 ? 3.028 6.228 -3.901 1.00 82.12 84 LEU A C 1
ATOM 678 O O . LEU A 1 84 ? 2.805 6.250 -2.694 1.00 82.12 84 LEU A O 1
ATOM 682 N N . ALA A 1 85 ? 2.223 6.822 -4.782 1.00 83.94 85 ALA A N 1
ATOM 683 C CA . ALA A 1 85 ? 0.994 7.501 -4.389 1.00 83.94 85 ALA A CA 1
ATOM 684 C C . ALA A 1 85 ? -0.005 6.524 -3.746 1.00 83.94 85 ALA A C 1
ATOM 686 O O . ALA A 1 85 ? -0.541 6.806 -2.673 1.00 83.94 85 ALA A O 1
ATOM 687 N N . ALA A 1 86 ? -0.205 5.348 -4.350 1.00 80.69 86 ALA A N 1
ATOM 688 C CA . ALA A 1 86 ? -1.045 4.296 -3.784 1.00 80.69 86 ALA A CA 1
ATOM 689 C C . ALA A 1 86 ? -0.494 3.783 -2.443 1.00 80.69 86 ALA A C 1
ATOM 691 O O . ALA A 1 86 ? -1.255 3.588 -1.493 1.00 80.69 86 ALA A O 1
ATOM 692 N N . LEU A 1 87 ? 0.830 3.626 -2.333 1.00 80.25 87 LEU A N 1
ATOM 693 C CA . LEU A 1 87 ? 1.487 3.219 -1.094 1.00 80.25 87 LEU A CA 1
ATOM 694 C C . LEU A 1 87 ? 1.288 4.261 0.015 1.00 80.25 87 LEU A C 1
ATOM 696 O O . LEU A 1 87 ? 0.854 3.909 1.110 1.00 80.25 87 LEU A O 1
ATOM 700 N N . LEU A 1 88 ? 1.533 5.540 -0.272 1.00 81.75 88 LEU A N 1
ATOM 701 C CA . LEU A 1 88 ? 1.333 6.639 0.674 1.00 81.75 88 LEU A CA 1
ATOM 702 C C . LEU A 1 88 ? -0.125 6.763 1.105 1.00 81.75 88 LEU A C 1
ATOM 704 O O . LEU A 1 88 ? -0.382 7.024 2.276 1.00 81.75 88 LEU A O 1
ATOM 708 N N . LEU A 1 89 ? -1.072 6.525 0.196 1.00 79.94 89 LEU A N 1
ATOM 709 C CA . LEU A 1 89 ? -2.493 6.494 0.525 1.00 79.94 89 LEU A CA 1
ATOM 710 C C . LEU A 1 89 ? -2.840 5.283 1.406 1.00 79.94 89 LEU A C 1
ATOM 712 O O . LEU A 1 89 ? -3.684 5.392 2.291 1.00 79.94 89 LEU A O 1
ATOM 716 N N . SER A 1 90 ? -2.160 4.145 1.235 1.00 76.19 90 SER A N 1
ATOM 717 C CA . SER A 1 90 ? -2.408 2.940 2.040 1.00 76.19 90 SER A CA 1
ATOM 718 C C . SER A 1 90 ? -2.017 3.095 3.516 1.00 76.19 90 SER A C 1
ATOM 720 O O . SER A 1 90 ? -2.653 2.489 4.376 1.00 76.19 90 SER A O 1
ATOM 722 N N . VAL A 1 91 ? -1.029 3.941 3.836 1.00 75.62 91 VAL A N 1
ATOM 723 C CA . VAL A 1 91 ? -0.541 4.165 5.210 1.00 75.62 91 VAL A CA 1
ATOM 724 C C . VAL A 1 91 ? -1.622 4.732 6.147 1.00 75.62 91 VAL A C 1
ATOM 726 O O . VAL A 1 91 ? -1.891 4.101 7.172 1.00 75.62 91 VAL A O 1
ATOM 729 N N . PRO A 1 92 ? -2.296 5.863 5.846 1.00 71.25 92 PRO A N 1
ATOM 730 C CA . PRO A 1 92 ? -3.382 6.362 6.681 1.00 71.25 92 PRO A CA 1
ATOM 731 C C . PRO A 1 92 ? -4.580 5.406 6.687 1.00 71.25 92 PRO A C 1
ATOM 733 O O . PRO A 1 92 ? -5.216 5.269 7.727 1.00 71.25 92 PRO A O 1
ATOM 736 N N . LEU A 1 93 ? -4.866 4.687 5.593 1.00 68.94 93 LEU A N 1
ATOM 737 C CA . LEU A 1 93 ? -5.925 3.668 5.584 1.00 68.94 93 LEU A CA 1
ATOM 738 C C . LEU A 1 93 ? -5.626 2.516 6.558 1.00 68.94 93 LEU A C 1
ATOM 740 O O . LEU A 1 93 ? -6.510 2.107 7.312 1.00 68.94 93 LEU A O 1
ATOM 744 N N . ALA A 1 94 ? -4.385 2.028 6.587 1.00 65.19 94 ALA A N 1
ATOM 745 C CA . ALA A 1 94 ? -3.948 0.986 7.511 1.00 65.19 94 ALA A CA 1
ATOM 746 C C . ALA A 1 94 ? -3.913 1.488 8.966 1.00 65.19 94 ALA A C 1
ATOM 748 O O . ALA A 1 94 ? -4.372 0.787 9.871 1.00 65.19 94 ALA A O 1
ATOM 749 N N . ALA A 1 95 ? -3.441 2.715 9.205 1.00 71.62 95 ALA A N 1
ATOM 750 C CA . ALA A 1 95 ? -3.421 3.328 10.534 1.00 71.62 95 ALA A CA 1
ATOM 751 C C . ALA A 1 95 ? -4.841 3.560 11.087 1.00 71.62 95 ALA A C 1
ATOM 753 O O . ALA A 1 95 ? -5.138 3.205 12.228 1.00 71.62 95 ALA A O 1
ATOM 754 N N . LEU A 1 96 ? -5.755 4.084 10.264 1.00 70.38 96 LEU A N 1
ATOM 755 C CA . LEU A 1 96 ? -7.160 4.265 10.639 1.00 70.38 96 LEU A CA 1
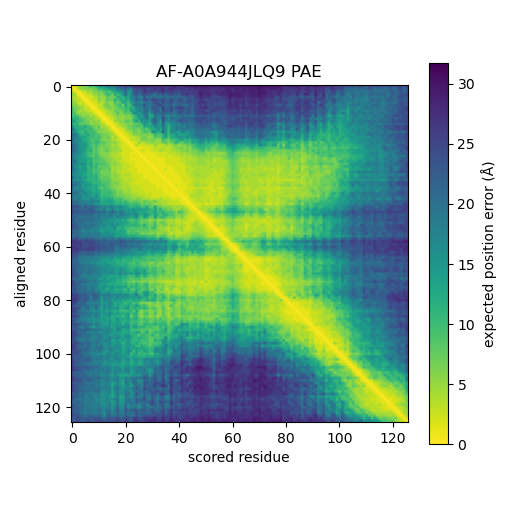ATOM 756 C C . LEU A 1 96 ? -7.865 2.917 10.842 1.00 70.38 96 LEU A C 1
ATOM 758 O O . LEU A 1 96 ? -8.593 2.747 11.819 1.00 70.38 96 LEU A O 1
ATOM 762 N N . GLY A 1 97 ? -7.616 1.936 9.968 1.00 62.28 97 GLY A N 1
ATOM 763 C CA . GLY A 1 97 ? -8.172 0.586 10.079 1.00 62.28 97 GLY A CA 1
ATOM 764 C C . GLY A 1 97 ? -7.727 -0.144 11.350 1.00 62.28 97 GLY A C 1
ATOM 765 O O . GLY A 1 97 ? -8.559 -0.714 12.058 1.00 62.28 97 GLY A O 1
ATOM 766 N N . THR A 1 98 ? -6.437 -0.081 11.688 1.00 63.91 98 THR A N 1
ATOM 767 C CA . THR A 1 98 ? -5.889 -0.685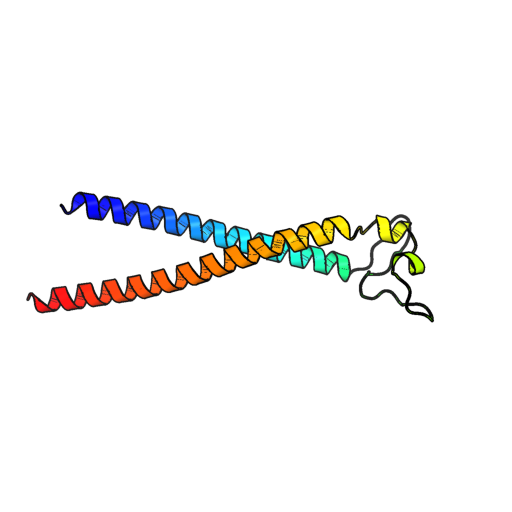 12.918 1.00 63.91 98 THR A CA 1
ATOM 768 C C . THR A 1 98 ? -6.397 0.015 14.179 1.00 63.91 98 THR A C 1
ATOM 770 O O . THR A 1 98 ? -6.801 -0.667 15.122 1.00 63.91 98 THR A O 1
ATOM 773 N N . GLY A 1 99 ? -6.481 1.350 14.189 1.00 63.03 99 GLY A N 1
ATOM 774 C CA . GLY A 1 99 ? -7.058 2.113 15.303 1.00 63.03 99 GLY A CA 1
ATOM 775 C C . GLY A 1 99 ? -8.548 1.820 15.537 1.00 63.03 99 GLY A C 1
ATOM 776 O O . GLY A 1 99 ? -8.985 1.630 16.677 1.00 63.03 99 GLY A O 1
ATOM 777 N N . LEU A 1 100 ? -9.336 1.705 14.464 1.00 60.91 100 LEU A N 1
ATOM 778 C CA . LEU A 1 100 ? -10.750 1.311 14.530 1.00 60.91 100 LEU A CA 1
ATOM 779 C C . LEU A 1 100 ? -10.926 -0.142 15.001 1.00 60.91 100 LEU A C 1
ATOM 781 O O . LEU A 1 100 ? -11.833 -0.436 15.779 1.00 60.91 100 LEU A O 1
ATOM 785 N N . TYR A 1 101 ? -10.041 -1.051 14.584 1.00 58.19 101 TYR A N 1
ATOM 786 C CA . TYR A 1 101 ? -10.051 -2.436 15.058 1.00 58.19 101 TYR A CA 1
ATOM 787 C C . TYR A 1 101 ? -9.722 -2.524 16.557 1.00 58.19 101 TYR A C 1
ATOM 789 O O . TYR A 1 101 ? -10.459 -3.155 17.318 1.00 58.19 101 TYR A O 1
ATOM 797 N N . ALA A 1 102 ? -8.672 -1.830 17.008 1.00 60.44 102 ALA A N 1
ATOM 798 C CA . ALA A 1 102 ? -8.264 -1.809 18.412 1.00 60.44 102 ALA A CA 1
ATOM 799 C C . ALA A 1 102 ? -9.344 -1.196 19.323 1.00 60.44 102 ALA A C 1
ATOM 801 O O . ALA A 1 102 ? -9.696 -1.790 20.344 1.00 60.44 102 ALA A O 1
ATOM 802 N N . SER A 1 103 ? -9.939 -0.067 18.926 1.00 57.56 103 SER A N 1
ATOM 803 C CA . SER A 1 103 ? -11.037 0.567 19.680 1.00 57.56 103 SER A CA 1
ATOM 804 C C . SER A 1 103 ? -12.313 -0.285 19.722 1.00 57.56 103 SER A C 1
ATOM 806 O O . SER A 1 103 ? -13.008 -0.313 20.738 1.00 57.56 103 SER A O 1
ATOM 808 N N . GLY A 1 104 ? -12.594 -1.058 18.669 1.00 53.69 104 GLY A N 1
ATOM 809 C CA . GLY A 1 104 ? -13.676 -2.043 18.678 1.00 53.69 104 GLY A CA 1
ATOM 810 C C . GLY A 1 104 ? -13.445 -3.175 19.687 1.00 53.69 104 GLY A C 1
ATOM 811 O O . GLY A 1 104 ? -14.377 -3.589 20.375 1.00 53.69 104 GLY A O 1
ATOM 812 N N . THR A 1 105 ? -12.205 -3.659 19.833 1.00 55.81 105 THR A N 1
ATOM 813 C CA . THR A 1 105 ? -11.902 -4.749 20.781 1.00 55.81 105 THR A CA 1
ATOM 814 C C . THR A 1 105 ? -12.012 -4.334 22.249 1.00 55.81 105 THR A C 1
ATOM 816 O O . THR A 1 105 ? -12.455 -5.139 23.072 1.00 55.81 105 THR A O 1
ATOM 819 N N . SER A 1 106 ? -11.680 -3.086 22.595 1.00 53.28 106 SER A N 1
ATOM 820 C CA . SER A 1 106 ? -11.859 -2.577 23.960 1.00 53.28 106 SER A CA 1
ATOM 821 C C . SER A 1 106 ? -13.334 -2.343 24.295 1.00 53.28 106 SER A C 1
ATOM 823 O O . SER A 1 106 ? -13.755 -2.718 25.387 1.00 53.28 106 SER A O 1
ATOM 825 N N . ALA A 1 107 ? -14.138 -1.846 23.348 1.00 54.78 107 ALA A N 1
ATOM 826 C CA . ALA A 1 107 ? -15.582 -1.652 23.524 1.00 54.78 107 ALA A CA 1
ATOM 827 C C . ALA A 1 107 ? -16.354 -2.969 23.747 1.00 54.78 107 ALA A C 1
ATOM 829 O O . ALA A 1 107 ? -17.297 -3.018 24.535 1.00 54.78 107 ALA A O 1
ATOM 830 N N . VAL A 1 108 ? -15.945 -4.063 23.093 1.00 54.91 108 VAL A N 1
ATOM 831 C CA . VAL A 1 108 ? -16.567 -5.386 23.294 1.00 54.91 108 VAL A CA 1
ATOM 832 C C . VAL A 1 108 ? -16.212 -5.965 24.664 1.00 54.91 108 VAL A C 1
ATOM 834 O O . VAL A 1 108 ? -17.071 -6.543 25.332 1.00 54.91 108 VAL A O 1
ATOM 837 N N . ARG A 1 109 ? -14.966 -5.780 25.123 1.00 56.97 109 ARG A N 1
ATOM 838 C CA . ARG A 1 109 ? -14.554 -6.238 26.457 1.00 56.97 109 ARG A CA 1
ATOM 839 C C . ARG A 1 109 ? -15.248 -5.447 27.562 1.00 56.97 109 ARG A C 1
ATOM 841 O O . ARG A 1 109 ? -15.742 -6.057 28.504 1.00 56.97 109 ARG A O 1
ATOM 848 N N . THR A 1 110 ? -15.356 -4.125 27.445 1.00 58.91 110 THR A N 1
ATOM 849 C CA . THR A 1 110 ? -16.064 -3.310 28.447 1.00 58.91 110 THR A CA 1
ATOM 850 C C . THR A 1 110 ? -17.563 -3.595 28.478 1.00 58.91 110 THR A C 1
ATOM 852 O O . THR A 1 110 ? -18.135 -3.640 29.563 1.00 58.91 110 THR A O 1
ATOM 855 N N . ALA A 1 111 ? -18.193 -3.882 27.333 1.00 58.53 111 ALA A N 1
ATOM 856 C CA . ALA A 1 111 ? -19.595 -4.301 27.286 1.00 58.53 111 ALA A CA 1
ATOM 857 C C . ALA A 1 111 ? -19.835 -5.656 27.981 1.00 58.53 111 ALA A C 1
ATOM 859 O O . ALA A 1 111 ? -20.838 -5.814 28.677 1.00 58.53 111 ALA A O 1
ATOM 860 N N . ALA A 1 112 ? -18.905 -6.610 27.853 1.00 59.66 112 ALA A N 1
ATOM 861 C CA . ALA A 1 112 ? -18.971 -7.882 28.576 1.00 59.66 112 ALA A CA 1
ATOM 862 C C . ALA A 1 112 ? -18.825 -7.685 30.097 1.00 59.66 112 ALA A C 1
ATOM 864 O O . ALA A 1 112 ? -19.597 -8.254 30.866 1.00 59.66 112 ALA A O 1
ATOM 865 N N . TYR A 1 113 ? -17.908 -6.814 30.535 1.00 59.66 113 TYR A N 1
ATOM 866 C CA . TYR A 1 113 ? -17.762 -6.474 31.956 1.00 59.66 113 TYR A CA 1
ATOM 867 C C . TYR A 1 113 ? -18.977 -5.723 32.520 1.00 59.66 113 TYR A C 1
ATOM 869 O O . TYR A 1 113 ? -19.394 -5.993 33.643 1.00 59.66 113 TYR A O 1
ATOM 877 N N . ALA A 1 114 ? -19.581 -4.815 31.750 1.00 61.81 114 ALA A N 1
ATOM 878 C CA . ALA A 1 114 ? -20.776 -4.088 32.173 1.00 61.81 114 ALA A CA 1
ATOM 879 C C . ALA A 1 114 ? -21.996 -5.014 32.326 1.00 61.81 114 ALA A C 1
ATOM 881 O O . ALA A 1 114 ? -22.771 -4.856 33.269 1.00 61.81 114 ALA A O 1
ATOM 882 N N . ALA A 1 115 ? -22.142 -6.005 31.440 1.00 65.62 115 ALA A N 1
ATOM 883 C CA . ALA A 1 115 ? -23.195 -7.013 31.538 1.00 65.62 115 ALA A CA 1
ATOM 884 C C . ALA A 1 115 ? -23.026 -7.913 32.776 1.00 65.62 115 ALA A C 1
ATOM 886 O O . ALA A 1 115 ? -24.007 -8.202 33.462 1.00 65.62 115 ALA A O 1
ATOM 887 N N . GLU A 1 116 ? -21.790 -8.300 33.102 1.00 72.69 116 GLU A N 1
ATOM 888 C CA . GLU A 1 116 ? -21.491 -9.116 34.284 1.00 72.69 116 GLU A CA 1
ATOM 889 C C . GLU A 1 116 ? -21.763 -8.347 35.590 1.00 72.69 116 GLU A C 1
ATOM 891 O O . GLU A 1 116 ? -22.409 -8.863 36.500 1.00 72.69 116 GLU A O 1
ATOM 896 N N . ILE A 1 117 ? -21.355 -7.073 35.665 1.00 74.88 117 ILE A N 1
ATOM 897 C CA . ILE A 1 117 ? -21.621 -6.208 36.828 1.00 74.88 117 ILE A CA 1
ATOM 898 C C . ILE A 1 117 ? -23.125 -5.961 37.003 1.00 74.88 117 ILE A C 1
ATOM 900 O O . ILE A 1 117 ? -23.628 -6.017 38.126 1.00 74.88 117 ILE A O 1
ATOM 904 N N . ALA A 1 118 ? -23.860 -5.727 35.911 1.00 71.44 118 ALA A N 1
ATOM 905 C CA . ALA A 1 118 ? -25.312 -5.561 35.966 1.00 71.44 118 ALA A CA 1
ATOM 906 C C . ALA A 1 118 ? -26.008 -6.821 36.502 1.00 71.44 118 ALA A C 1
ATOM 908 O O . ALA A 1 118 ? -26.917 -6.722 37.327 1.00 71.44 118 ALA A O 1
ATOM 909 N N . ARG A 1 119 ? -25.545 -8.008 36.088 1.00 70.62 119 ARG A N 1
ATOM 910 C CA . ARG A 1 119 ? -26.064 -9.287 36.583 1.00 70.62 119 ARG A CA 1
ATOM 911 C C . ARG A 1 119 ? -25.776 -9.483 38.074 1.00 70.62 119 ARG A C 1
ATOM 913 O O . ARG A 1 119 ? -26.675 -9.886 38.805 1.00 70.62 119 ARG A O 1
ATOM 920 N N . LEU A 1 120 ? -24.561 -9.154 38.519 1.00 78.19 120 LEU A N 1
ATOM 921 C CA . LEU A 1 120 ? -24.152 -9.249 39.925 1.00 78.19 120 LEU A CA 1
ATOM 922 C C . LEU A 1 120 ? -24.929 -8.287 40.836 1.00 78.19 120 LEU A C 1
ATOM 924 O O . LEU A 1 120 ? -25.314 -8.675 41.939 1.00 78.19 120 LEU A O 1
ATOM 928 N N . ASN A 1 121 ? -25.199 -7.060 40.382 1.00 72.12 121 ASN A N 1
ATOM 929 C CA . ASN A 1 121 ? -26.031 -6.115 41.132 1.00 72.12 121 ASN A CA 1
ATOM 930 C C . ASN A 1 121 ? -27.487 -6.589 41.231 1.00 72.12 121 ASN A C 1
ATOM 932 O O . ASN A 1 121 ? -28.052 -6.549 42.319 1.00 72.12 121 ASN A O 1
ATOM 936 N N . ALA A 1 122 ? -28.065 -7.118 40.148 1.00 73.94 122 ALA A N 1
ATOM 937 C CA . ALA A 1 122 ? -29.438 -7.631 40.155 1.00 73.94 122 ALA A CA 1
ATOM 938 C C . ALA A 1 122 ? -29.638 -8.814 41.122 1.00 73.94 122 ALA A C 1
ATOM 940 O O . ALA A 1 122 ? -30.708 -8.961 41.700 1.00 73.94 122 ALA A O 1
ATOM 941 N N . THR A 1 123 ? -28.613 -9.644 41.339 1.00 75.50 123 THR A N 1
ATOM 942 C CA . THR A 1 123 ? -28.652 -10.729 42.339 1.00 75.50 123 THR A CA 1
ATOM 943 C C . THR A 1 123 ? -28.471 -10.267 43.783 1.00 75.50 123 THR A C 1
ATOM 945 O O . THR A 1 123 ? -28.713 -11.052 44.689 1.00 75.50 123 THR A O 1
ATOM 948 N N . LYS A 1 124 ? -28.008 -9.034 44.014 1.00 67.50 124 LYS A N 1
ATOM 949 C CA . LYS A 1 124 ? -27.728 -8.497 45.355 1.00 67.50 124 LYS A CA 1
ATOM 950 C C . LYS A 1 124 ? -28.918 -7.746 45.963 1.00 67.50 124 LYS A C 1
ATOM 952 O O . LYS A 1 124 ? -28.903 -7.467 47.157 1.00 67.50 124 LYS A O 1
ATOM 957 N N . GLU A 1 125 ? -29.900 -7.392 45.136 1.00 57.34 125 GLU A N 1
ATOM 958 C CA . GLU A 1 125 ? -31.146 -6.718 45.530 1.00 57.34 125 GLU A CA 1
ATOM 959 C C . GLU A 1 125 ? -32.312 -7.698 45.786 1.00 57.34 125 GLU A C 1
ATOM 961 O O . GLU A 1 125 ? -33.427 -7.255 46.063 1.00 57.34 125 GLU A O 1
ATOM 966 N N . VAL A 1 126 ? -32.058 -9.013 45.710 1.00 52.72 126 VAL A N 1
ATOM 967 C CA . VAL A 1 126 ? -32.982 -10.109 46.076 1.00 52.72 126 VAL A CA 1
ATOM 968 C C . VAL A 1 126 ? -32.557 -10.701 47.413 1.00 52.72 126 VAL A C 1
ATOM 970 O O . VAL A 1 126 ? -33.454 -10.961 48.243 1.00 52.72 126 VAL A O 1
#

Solvent-accessible surface area (backbone atoms only — not comparable to full-atom values): 7143 Å² total; per-residue (Å²): 124,67,64,66,54,55,53,52,56,52,53,54,54,57,53,49,54,51,53,53,52,52,28,53,51,36,39,52,50,33,51,50,51,50,53,50,51,49,51,60,35,66,45,60,49,76,69,103,48,87,35,72,14,78,73,72,49,80,68,63,104,52,98,65,54,67,48,76,75,67,29,64,68,54,37,64,77,59,52,63,65,66,54,51,52,53,51,61,55,30,50,60,34,43,54,52,20,50,53,50,51,53,56,50,56,52,54,54,54,51,51,53,52,50,53,51,51,54,52,56,52,63,65,71,79,109

pLDDT: mean 73.04, std 10.69, range [51.44, 88.25]

Foldseek 3Di:
DVVVVVVVVVVVVVVLVVLLVVLVVLVVLLVVLVVVLCCQQQDWDDQVHTGHHLPPPDDDPDDDHSCVRRHPRNCVVRDVVVNVVSVVVSVVSVVSSVVSVVVSVVVVVVVVVVVVVVVVVVVVVD

Sequence (126 aa):
MNDLAQIYDREFRVRGLRAQGWGRGLIAVAVLIWLWLGYLLLFPFTAEGECDSRVFHQNGPWPMSYHTDEGERCDAARDLGPMLAALLLSVPLAALGTGLYASGTSAVRTAAYAAEIARLNATKEV

Mean predicted aligned error: 14.02 Å